Protein AF-A0A5V9PGR0-F1 (afdb_monomer_lite)

Sequence (45 aa):
TAITTQLAERLPRHLLPVARAPRIERARHGDAGGMRGAAFLHLTD

Structure (mmCIF, N/CA/C/O backbone):
data_AF-A0A5V9PGR0-F1
#
_entry.id   AF-A0A5V9PGR0-F1
#
loop_
_atom_site.group_PDB
_atom_site.id
_atom_site.type_symbol
_atom_site.label_atom_id
_atom_site.label_alt_id
_atom_site.label_comp_id
_atom_site.label_asym_id
_atom_site.label_entity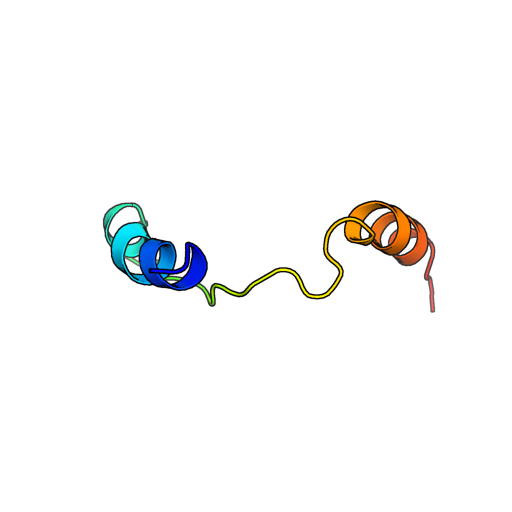_id
_atom_site.label_seq_id
_atom_site.pdbx_PDB_ins_code
_atom_site.Cartn_x
_atom_site.Cartn_y
_atom_site.Cartn_z
_atom_site.occupancy
_atom_site.B_iso_or_equiv
_atom_site.auth_seq_id
_atom_site.auth_comp_id
_atom_site.auth_asym_id
_atom_site.auth_atom_id
_atom_site.pdbx_PDB_model_num
ATOM 1 N N . THR A 1 1 ? 10.825 4.159 13.145 1.00 61.81 1 THR A N 1
ATOM 2 C CA . THR A 1 1 ? 9.968 3.011 12.769 1.00 61.81 1 THR A CA 1
ATOM 3 C C . THR A 1 1 ? 9.647 3.090 11.289 1.00 61.81 1 THR A C 1
ATOM 5 O O . THR A 1 1 ? 9.500 4.199 10.797 1.00 61.81 1 THR A O 1
ATOM 8 N N . ALA A 1 2 ? 9.602 1.972 10.558 1.00 88.06 2 ALA A N 1
ATOM 9 C CA . ALA A 1 2 ? 9.325 1.983 9.116 1.00 88.06 2 ALA A CA 1
ATOM 10 C C . ALA A 1 2 ? 7.869 2.394 8.811 1.00 88.06 2 ALA A C 1
ATOM 12 O O . ALA A 1 2 ? 6.961 2.032 9.561 1.00 88.06 2 ALA A O 1
ATOM 13 N N . ILE A 1 3 ? 7.640 3.091 7.686 1.00 92.31 3 ILE A N 1
ATOM 14 C CA . ILE A 1 3 ? 6.307 3.582 7.280 1.00 92.31 3 ILE A CA 1
ATOM 15 C C . ILE A 1 3 ? 5.265 2.459 7.172 1.00 92.31 3 ILE A C 1
ATOM 17 O O . ILE A 1 3 ? 4.107 2.659 7.520 1.00 92.31 3 ILE A O 1
ATOM 21 N N . THR A 1 4 ? 5.676 1.255 6.766 1.00 93.88 4 THR A N 1
ATOM 22 C CA . THR A 1 4 ? 4.799 0.079 6.657 1.00 93.88 4 THR A CA 1
ATOM 23 C C . THR A 1 4 ? 4.199 -0.321 8.006 1.00 93.88 4 THR A C 1
ATOM 25 O O . THR A 1 4 ? 3.009 -0.609 8.081 1.00 93.88 4 THR A O 1
ATOM 28 N N . THR A 1 5 ? 4.992 -0.280 9.080 1.00 94.56 5 THR A N 1
ATOM 29 C CA . THR A 1 5 ? 4.532 -0.575 10.446 1.00 94.56 5 THR A CA 1
ATOM 30 C C . THR A 1 5 ? 3.643 0.548 10.975 1.00 94.56 5 THR A C 1
ATOM 32 O O . THR A 1 5 ? 2.555 0.292 11.478 1.00 94.56 5 THR A O 1
ATOM 35 N N . GLN A 1 6 ? 4.057 1.805 10.788 1.00 95.19 6 GLN A N 1
ATOM 36 C CA . GLN A 1 6 ? 3.298 2.959 11.281 1.00 95.19 6 GLN A CA 1
ATOM 37 C C . GLN A 1 6 ? 1.928 3.094 10.607 1.00 95.19 6 GLN A C 1
ATOM 39 O O . GLN A 1 6 ? 0.962 3.510 11.243 1.00 95.19 6 GLN A O 1
ATOM 44 N N . LEU A 1 7 ? 1.825 2.762 9.319 1.00 94.81 7 LEU A N 1
ATOM 45 C CA . LEU A 1 7 ? 0.543 2.765 8.621 1.00 94.81 7 LEU A CA 1
ATOM 46 C C . LEU A 1 7 ? -0.387 1.676 9.157 1.00 94.81 7 LEU A C 1
ATOM 48 O O . LEU A 1 7 ? -1.569 1.951 9.333 1.00 94.81 7 LEU A O 1
ATOM 52 N N . ALA A 1 8 ? 0.128 0.485 9.467 1.00 93.94 8 ALA A N 1
ATOM 53 C CA . ALA A 1 8 ? -0.693 -0.608 9.986 1.00 93.94 8 ALA A CA 1
ATOM 54 C C . ALA A 1 8 ? -1.356 -0.242 11.325 1.00 93.94 8 ALA A C 1
ATOM 56 O O . ALA A 1 8 ? -2.518 -0.570 11.549 1.00 93.94 8 ALA A O 1
ATOM 57 N N . GLU A 1 9 ? -0.650 0.504 12.176 1.00 94.38 9 GLU A N 1
ATOM 58 C CA . GLU A 1 9 ? -1.164 0.988 13.463 1.00 94.38 9 GLU A CA 1
ATOM 59 C C . GLU A 1 9 ? -2.157 2.150 13.308 1.00 94.38 9 GLU A C 1
ATOM 61 O O . GLU A 1 9 ? -3.132 2.253 14.052 1.00 94.38 9 GLU A O 1
ATOM 66 N N . ARG A 1 10 ? -1.920 3.049 12.346 1.00 95.50 10 ARG A N 1
ATOM 67 C CA . ARG A 1 10 ? -2.670 4.312 12.222 1.00 95.50 10 ARG A CA 1
ATOM 68 C C . ARG A 1 10 ? -3.882 4.224 11.304 1.00 95.50 10 ARG A C 1
ATOM 70 O O . ARG A 1 10 ? -4.817 4.999 11.480 1.00 95.50 10 ARG A O 1
ATOM 77 N N . LEU A 1 11 ? -3.871 3.324 10.324 1.00 94.81 11 LEU A N 1
ATOM 78 C CA . LEU A 1 11 ? -4.928 3.194 9.322 1.00 94.81 11 LEU A CA 1
ATOM 79 C C . LEU A 1 11 ? -6.296 2.767 9.890 1.00 94.81 11 LEU A C 1
ATOM 81 O O . LEU A 1 11 ? -7.282 3.350 9.444 1.00 94.81 11 LEU A O 1
ATOM 85 N N . PRO A 1 12 ? -6.410 1.837 10.868 1.00 95.50 12 PRO A N 1
ATOM 86 C CA . PRO A 1 12 ? -7.705 1.313 11.316 1.00 95.50 12 PRO A CA 1
ATOM 87 C C . PRO A 1 12 ? -8.726 2.381 11.717 1.00 95.50 12 PRO A C 1
ATOM 89 O O . PRO A 1 12 ? -9.902 2.260 11.394 1.00 95.50 12 PRO A O 1
ATOM 92 N N . ARG A 1 13 ? -8.280 3.471 12.356 1.00 96.62 13 ARG A N 1
ATOM 93 C CA . ARG A 1 13 ? -9.167 4.557 12.812 1.00 96.62 13 ARG A CA 1
ATOM 94 C C . ARG A 1 13 ? -9.781 5.392 11.678 1.00 96.62 13 ARG A C 1
ATOM 96 O O . ARG A 1 13 ? -10.629 6.236 11.936 1.00 96.62 13 ARG A O 1
ATOM 103 N N . HIS A 1 14 ? -9.298 5.216 10.451 1.00 97.06 14 HIS A N 1
ATOM 104 C CA . HIS A 1 14 ? -9.748 5.928 9.255 1.00 97.06 14 HIS A CA 1
ATOM 105 C C . HIS A 1 14 ? -10.576 5.035 8.320 1.00 97.06 14 HIS A C 1
ATOM 107 O O . HIS A 1 14 ? -10.964 5.477 7.240 1.00 97.06 14 HIS A O 1
ATOM 113 N N . LEU A 1 15 ? -10.825 3.782 8.709 1.00 97.06 15 LEU A N 1
ATOM 114 C CA . LEU A 1 15 ? -11.604 2.831 7.928 1.00 97.06 15 LEU A CA 1
ATOM 115 C C . LEU A 1 15 ? -13.089 2.895 8.300 1.00 97.06 15 LEU A C 1
ATOM 117 O O . LEU A 1 15 ? -13.459 3.298 9.402 1.00 97.06 15 LEU A O 1
ATOM 121 N N . LEU A 1 16 ? -13.944 2.454 7.374 1.00 98.00 16 LEU A N 1
ATOM 122 C CA . LEU A 1 16 ? -15.352 2.193 7.675 1.00 98.00 16 LEU A CA 1
ATOM 123 C C . LEU A 1 16 ? -15.464 1.158 8.814 1.00 98.00 16 LEU A C 1
ATOM 125 O O . LEU A 1 16 ? -14.615 0.270 8.887 1.00 98.00 16 LEU A O 1
ATOM 129 N N . PRO A 1 17 ? -16.526 1.180 9.644 1.00 95.75 17 PRO A N 1
ATOM 130 C CA . PRO A 1 17 ? -16.636 0.299 10.815 1.00 95.75 17 PRO A CA 1
ATOM 131 C C . PRO A 1 17 ? -16.519 -1.204 10.517 1.00 95.75 17 PRO A C 1
ATOM 133 O O . PRO A 1 17 ? -16.064 -1.976 11.353 1.00 95.75 17 PRO A O 1
ATOM 136 N N . VAL A 1 18 ? -16.932 -1.622 9.319 1.00 97.06 18 VAL A N 1
ATOM 137 C CA . VAL A 1 18 ? -16.895 -3.024 8.866 1.00 97.06 18 VAL A CA 1
ATOM 138 C C . VAL A 1 18 ? -15.571 -3.417 8.205 1.00 97.06 18 VAL A C 1
ATOM 140 O O . VAL A 1 18 ? -15.340 -4.595 7.932 1.00 97.06 18 VAL A O 1
ATOM 143 N N . ALA A 1 19 ? -14.705 -2.449 7.908 1.00 97.12 19 ALA A N 1
ATOM 144 C CA . ALA A 1 19 ? -13.475 -2.683 7.173 1.00 97.12 19 ALA A CA 1
ATOM 145 C C . ALA A 1 19 ? -12.328 -3.089 8.109 1.00 97.12 19 ALA A C 1
ATOM 147 O O . ALA A 1 19 ? -12.183 -2.596 9.226 1.00 97.12 19 ALA A O 1
ATOM 148 N N . ARG A 1 20 ? -11.477 -3.994 7.621 1.00 94.62 20 ARG A N 1
ATOM 149 C CA . ARG A 1 20 ? -10.246 -4.421 8.298 1.00 94.62 20 ARG A CA 1
ATOM 150 C C . ARG A 1 20 ? -9.043 -3.778 7.623 1.00 94.62 20 ARG A C 1
ATOM 152 O O . ARG A 1 20 ? -9.063 -3.554 6.413 1.00 94.62 20 ARG A O 1
ATOM 159 N N . ALA A 1 21 ? -7.987 -3.517 8.391 1.00 93.94 21 ALA A N 1
ATOM 160 C CA . ALA A 1 21 ? -6.738 -3.041 7.814 1.00 93.94 21 ALA A CA 1
ATOM 161 C C . ALA A 1 21 ? -6.175 -4.088 6.832 1.00 93.94 21 ALA A C 1
ATOM 163 O O . ALA A 1 21 ? -6.074 -5.264 7.195 1.00 93.94 21 ALA A O 1
ATOM 164 N N . PRO A 1 22 ? -5.826 -3.694 5.595 1.00 94.81 22 PRO A N 1
ATOM 165 C CA . PRO A 1 22 ? -5.209 -4.598 4.637 1.00 94.81 22 PRO A CA 1
ATOM 166 C C . PRO A 1 22 ? -3.759 -4.905 5.027 1.00 94.81 22 PRO A C 1
ATOM 168 O O . PRO A 1 22 ? -3.158 -4.239 5.871 1.00 94.81 22 PRO A O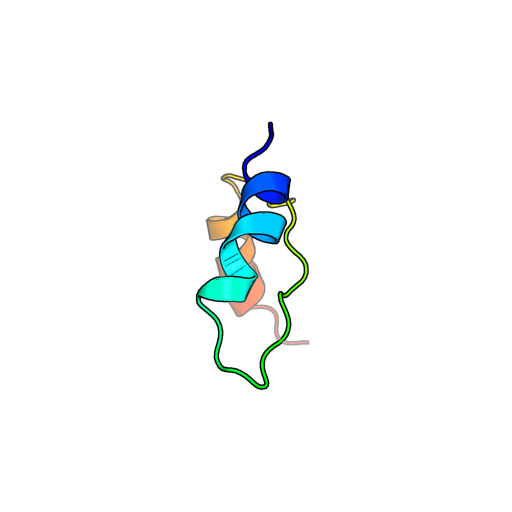 1
ATOM 171 N N . ARG A 1 23 ? -3.161 -5.894 4.358 1.00 94.69 23 ARG A N 1
ATOM 172 C CA . ARG A 1 23 ? -1.725 -6.167 4.472 1.00 94.69 23 ARG A CA 1
ATOM 173 C C . ARG A 1 23 ? -0.927 -4.999 3.884 1.00 94.69 23 ARG A C 1
ATOM 175 O O . ARG A 1 23 ? -1.134 -4.636 2.729 1.00 94.69 23 ARG A O 1
ATOM 182 N N . ILE A 1 24 ? 0.005 -4.448 4.661 1.00 95.06 24 ILE A N 1
ATOM 183 C CA . ILE A 1 24 ? 0.865 -3.331 4.248 1.00 95.06 24 ILE A CA 1
ATOM 184 C C . ILE A 1 24 ? 2.302 -3.827 4.126 1.00 95.06 24 ILE A C 1
ATOM 186 O O . ILE A 1 24 ? 2.899 -4.276 5.102 1.00 95.06 24 ILE A O 1
ATOM 190 N N . GLU A 1 25 ? 2.870 -3.724 2.928 1.00 93.31 25 GLU A N 1
ATOM 191 C CA . GLU A 1 25 ? 4.220 -4.198 2.623 1.00 93.31 25 GLU A CA 1
ATOM 192 C C . GLU A 1 25 ? 4.986 -3.172 1.797 1.00 93.31 25 GLU A C 1
ATOM 194 O O . GLU A 1 25 ? 4.408 -2.319 1.123 1.00 93.31 25 GLU A O 1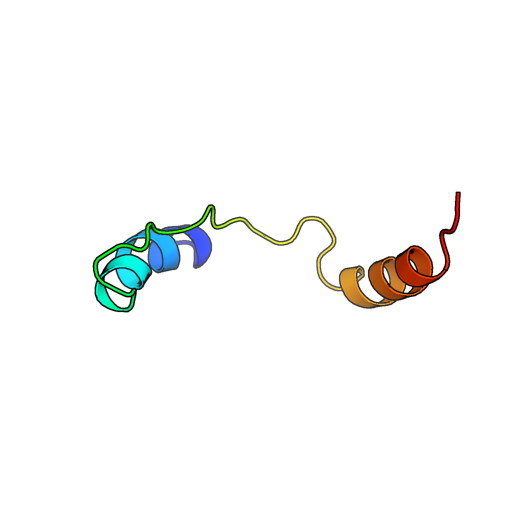
ATOM 199 N N . ARG A 1 26 ? 6.316 -3.271 1.828 1.00 93.25 26 ARG A N 1
ATOM 200 C CA . ARG A 1 26 ? 7.174 -2.491 0.938 1.00 93.25 26 ARG A CA 1
ATOM 201 C C . ARG A 1 26 ? 6.998 -2.988 -0.498 1.00 93.25 26 ARG A C 1
ATOM 203 O O . ARG A 1 26 ? 6.915 -4.194 -0.734 1.00 93.25 26 ARG A O 1
ATOM 210 N N . ALA A 1 27 ? 7.004 -2.068 -1.459 1.00 93.75 27 ALA A N 1
ATOM 211 C CA . ALA A 1 27 ? 6.999 -2.420 -2.873 1.00 93.75 27 ALA A CA 1
ATOM 212 C C . ALA A 1 27 ? 8.191 -3.336 -3.209 1.00 93.75 27 ALA A C 1
ATOM 214 O O . ALA A 1 27 ? 9.337 -3.003 -2.915 1.00 93.75 27 ALA A O 1
ATOM 215 N N . ARG A 1 28 ? 7.918 -4.484 -3.845 1.00 94.50 28 ARG A N 1
ATOM 216 C CA . ARG A 1 28 ? 8.954 -5.455 -4.246 1.00 94.50 28 ARG A CA 1
ATOM 217 C C . ARG A 1 28 ? 9.771 -5.006 -5.457 1.00 94.50 28 ARG A C 1
ATOM 219 O O . ARG A 1 28 ? 10.935 -5.360 -5.563 1.00 94.50 28 ARG A O 1
ATOM 226 N N . HIS A 1 29 ? 9.160 -4.239 -6.360 1.00 94.75 29 HIS A N 1
ATOM 227 C CA . HIS A 1 29 ? 9.778 -3.813 -7.622 1.00 94.75 29 HIS A CA 1
ATOM 228 C C . HIS A 1 29 ? 10.211 -2.340 -7.635 1.00 94.75 29 HIS A C 1
ATOM 230 O O . HIS A 1 29 ? 10.703 -1.880 -8.661 1.00 94.75 29 HIS A O 1
ATOM 236 N N . GLY A 1 30 ? 10.038 -1.626 -6.513 1.00 91.62 30 GLY A N 1
ATOM 237 C CA . GLY A 1 30 ? 10.471 -0.236 -6.337 1.00 91.62 30 GLY A CA 1
ATOM 238 C C . GLY A 1 30 ? 10.152 0.660 -7.537 1.00 91.62 30 GLY A C 1
ATOM 239 O O . GLY A 1 30 ? 9.056 0.595 -8.097 1.00 91.62 30 GLY A O 1
ATOM 240 N N . ASP A 1 31 ? 11.149 1.434 -7.956 1.00 95.50 31 ASP A N 1
ATOM 241 C CA . ASP A 1 31 ? 11.051 2.423 -9.037 1.00 95.50 31 ASP A CA 1
ATOM 242 C C . ASP A 1 31 ? 10.783 1.791 -10.412 1.00 95.50 31 ASP A C 1
ATOM 244 O O . ASP A 1 31 ? 10.157 2.397 -11.280 1.00 95.50 31 ASP A O 1
ATOM 248 N N . ALA A 1 32 ? 11.179 0.529 -10.606 1.00 96.44 32 ALA A N 1
ATOM 249 C CA . ALA A 1 32 ? 10.918 -0.211 -11.840 1.00 96.44 32 ALA A CA 1
ATOM 250 C C . ALA A 1 32 ? 9.465 -0.714 -11.951 1.00 96.44 32 ALA A C 1
ATOM 252 O O . ALA A 1 32 ? 9.086 -1.285 -12.978 1.00 96.44 32 ALA A O 1
ATOM 253 N N . GLY A 1 33 ? 8.644 -0.525 -10.911 1.00 96.31 33 GLY A N 1
ATOM 254 C CA . GLY A 1 33 ? 7.261 -0.995 -10.872 1.00 96.31 33 GLY A CA 1
ATOM 255 C C . GLY A 1 33 ? 6.400 -0.459 -12.020 1.00 96.31 33 GLY A C 1
ATOM 256 O O . GLY A 1 33 ? 5.597 -1.214 -12.561 1.00 96.31 33 GLY A O 1
ATOM 257 N N . GLY A 1 34 ? 6.608 0.796 -12.437 1.00 95.44 34 GLY A N 1
ATOM 258 C CA . GLY A 1 34 ? 5.831 1.430 -13.509 1.00 95.44 34 GLY A CA 1
ATOM 259 C C . GLY A 1 34 ? 6.042 0.778 -14.878 1.00 95.44 34 GLY A C 1
ATOM 260 O O . GLY A 1 34 ? 5.086 0.321 -15.498 1.00 95.44 34 GLY A O 1
ATOM 261 N N . MET A 1 35 ? 7.300 0.664 -15.320 1.00 97.19 35 MET A N 1
ATOM 262 C CA . MET A 1 35 ? 7.646 0.012 -16.591 1.00 97.19 35 MET A CA 1
ATOM 263 C C . MET A 1 35 ? 7.208 -1.458 -16.601 1.00 97.19 35 MET A C 1
ATOM 265 O O . MET A 1 35 ? 6.598 -1.913 -17.567 1.00 97.19 35 MET A O 1
ATOM 269 N N . ARG A 1 36 ? 7.475 -2.197 -15.512 1.00 95.56 36 ARG A N 1
ATOM 270 C CA . ARG A 1 36 ? 7.045 -3.598 -15.397 1.00 95.56 36 ARG A CA 1
ATOM 271 C C . ARG A 1 36 ? 5.529 -3.719 -15.483 1.00 95.56 36 ARG A C 1
ATOM 273 O O . ARG A 1 36 ? 5.039 -4.554 -16.229 1.00 95.56 36 ARG A O 1
ATOM 280 N N . GLY A 1 37 ? 4.798 -2.884 -14.745 1.00 95.25 37 GLY A N 1
ATOM 281 C CA . GLY A 1 37 ? 3.338 -2.857 -14.764 1.00 95.25 37 GLY A CA 1
ATOM 282 C C . GLY A 1 37 ? 2.779 -2.602 -16.161 1.00 95.25 37 GLY A C 1
ATOM 283 O O . GLY A 1 37 ? 1.892 -3.329 -16.588 1.00 95.25 37 GLY A O 1
ATOM 284 N N . ALA A 1 38 ? 3.344 -1.644 -16.898 1.00 96.44 38 ALA A N 1
ATOM 285 C CA . ALA A 1 38 ? 2.940 -1.366 -18.275 1.00 96.44 38 ALA A CA 1
ATOM 286 C C . ALA A 1 38 ? 3.158 -2.571 -19.204 1.00 96.44 38 ALA A C 1
ATOM 288 O O . ALA A 1 38 ? 2.274 -2.903 -19.987 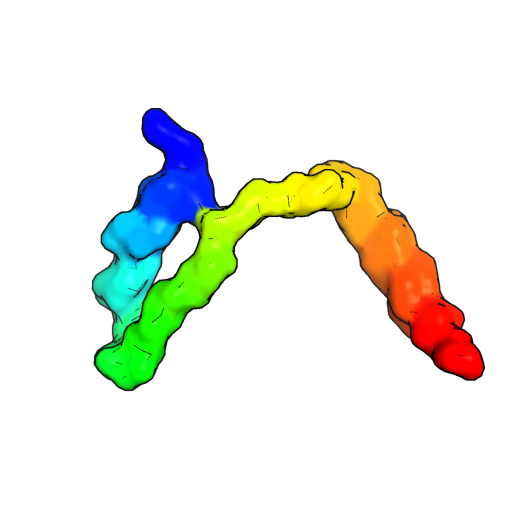1.00 96.44 38 ALA A O 1
ATOM 289 N N . ALA A 1 39 ? 4.289 -3.274 -19.075 1.00 95.75 39 ALA A N 1
ATOM 290 C CA . ALA A 1 39 ? 4.516 -4.514 -19.818 1.00 95.75 39 ALA A CA 1
ATOM 291 C C . ALA A 1 39 ? 3.488 -5.602 -19.447 1.00 95.75 39 ALA A C 1
ATOM 293 O O . ALA A 1 39 ? 2.976 -6.288 -20.328 1.00 95.75 39 ALA A O 1
ATOM 294 N N . PHE A 1 40 ? 3.134 -5.714 -18.160 1.00 95.38 40 PHE A N 1
ATOM 295 C CA . PHE A 1 40 ? 2.127 -6.665 -17.675 1.00 95.38 40 PHE A CA 1
ATOM 296 C C . PHE A 1 40 ? 0.717 -6.420 -18.236 1.00 95.38 40 PHE A C 1
ATOM 298 O O . PHE A 1 40 ? -0.044 -7.375 -18.341 1.00 95.38 40 PHE A O 1
ATOM 305 N N . LEU A 1 41 ? 0.365 -5.192 -18.639 1.00 95.44 41 LEU A N 1
ATOM 306 C CA . LEU A 1 41 ? -0.941 -4.900 -19.258 1.00 95.44 41 LEU A CA 1
ATOM 307 C C . LEU A 1 41 ? -1.118 -5.543 -20.641 1.00 95.44 41 LEU A C 1
ATOM 309 O O . LEU A 1 41 ? -2.246 -5.695 -21.100 1.00 95.44 41 LEU A O 1
ATOM 313 N N . HIS A 1 42 ? -0.016 -5.896 -21.304 1.00 93.94 42 HIS A N 1
ATOM 314 C CA . HIS A 1 42 ? -0.019 -6.520 -22.627 1.00 93.94 42 HIS A CA 1
ATOM 315 C C . HIS A 1 42 ? 0.221 -8.029 -22.576 1.00 93.94 42 HIS A C 1
ATOM 317 O O . HIS A 1 42 ? 0.338 -8.661 -23.623 1.00 93.94 42 HIS A O 1
ATOM 323 N N . LEU A 1 43 ? 0.285 -8.612 -21.376 1.00 92.56 43 LEU A N 1
ATOM 324 C CA . LEU A 1 43 ? 0.220 -10.057 -21.230 1.00 92.56 43 LEU A CA 1
ATOM 325 C C . LEU A 1 43 ? -1.243 -10.484 -21.357 1.00 92.56 43 LEU A C 1
ATOM 327 O O . LEU A 1 43 ? -2.024 -10.380 -20.415 1.00 92.56 43 LEU A O 1
ATOM 331 N N . THR A 1 44 ? -1.612 -10.936 -22.544 1.00 80.19 44 THR A N 1
ATOM 332 C CA . THR A 1 44 ? -2.709 -11.887 -22.725 1.00 80.19 44 THR A CA 1
ATOM 333 C C . THR A 1 44 ? -2.091 -13.278 -22.723 1.00 80.19 44 THR A C 1
ATOM 335 O O . THR A 1 44 ? -1.010 -13.432 -23.294 1.00 80.19 44 THR A O 1
ATOM 338 N N . ASP A 1 45 ? -2.735 -14.240 -22.059 1.00 63.62 45 ASP A N 1
ATOM 339 C CA . ASP A 1 45 ? -2.340 -15.658 -22.1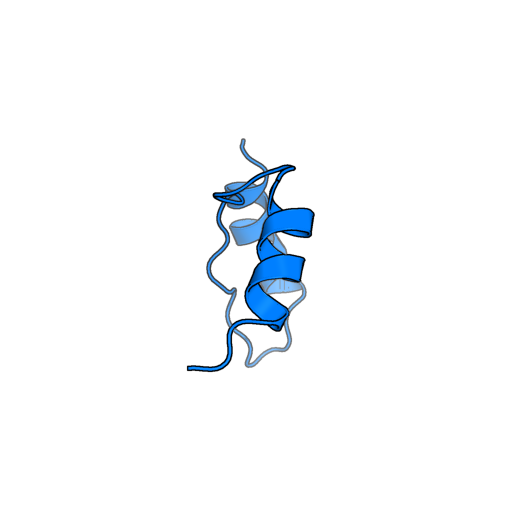22 1.00 63.62 45 ASP A CA 1
ATO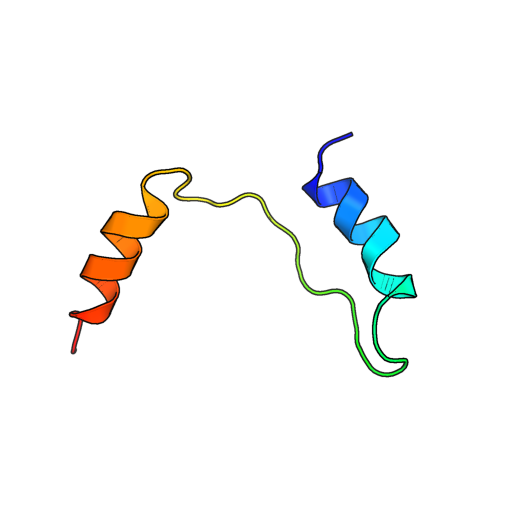M 340 C C . ASP A 1 45 ? -2.067 -16.131 -23.563 1.00 63.62 45 ASP A C 1
ATOM 342 O O . ASP A 1 45 ? -2.794 -15.685 -24.487 1.00 63.62 45 ASP A O 1
#

Radius of gyration: 15.21 Å; chains: 1; bounding box: 28×22×36 Å

pLDDT: mean 93.17, std 7.12, range [61.81, 98.0]

Secondary structure (DSSP, 8-state):
--HHHHHHHHSGGGS-TT--PPP----SSGGGHHHHHHHHTT---

Foldseek 3Di:
DDPQVVCQVPVVVVDDPPDHRDRGDDDPCPPCCVVVVVVVVPDDD

Organism: Salmonella hadar (NCBI:txid149385)